Protein AF-A0A353XZX0-F1 (afdb_monomer_lite)

Sequence (110 aa):
MQSRLSLYSELIRLDRPIGILLLLWPGLWALWIAGEGEPPWWIVLVFIAGTTLMRSAGCAINDYADRDLDGHVQRTSQRPIASGRVSPREALMVAAGLALLAFMLVLLLN

Secondary structure (DSSP, 8-state):
---HHHHHHHHTTTT-THHHHHHHHHHHHHHHHHTTT---HHHHHHHHHHHHHHHHHHHHHHHHHTHHHHTTSTTTTTSTTTTTSS-HHHHHHHHHHHHHHHHHHHGGG-

Foldseek 3Di:
DDDPVRLLCLQLVVVPCVQLCVVLVVVVVVQCVVCVNDRDVLVNVLSSLLSSLQSSLVSLVVCLVCLVPLCVDPVRCPRCSNVVVDDSVNSNVSSVVSNVVSVVSVVVVD

pLDDT: mean 95.76, std 4.47, range [61.03, 98.62]

Structure (mmCIF, N/CA/C/O backbone):
data_AF-A0A353XZX0-F1
#
_entry.id   AF-A0A353XZX0-F1
#
loop_
_atom_site.group_PDB
_atom_site.id
_atom_site.type_symbol
_atom_site.label_atom_id
_atom_site.label_alt_id
_atom_site.label_comp_id
_atom_site.label_asym_id
_atom_site.label_entity_id
_atom_site.label_seq_id
_atom_site.pdbx_PDB_ins_code
_atom_site.Cartn_x
_atom_site.Cartn_y
_atom_site.Cartn_z
_atom_site.occupancy
_atom_site.B_iso_or_equiv
_atom_site.auth_seq_id
_atom_site.auth_comp_id
_atom_site.auth_asym_id
_atom_site.auth_atom_id
_atom_site.pdbx_PDB_model_num
ATOM 1 N N . MET A 1 1 ? -9.164 16.183 18.711 1.00 61.03 1 MET A N 1
ATOM 2 C CA . MET A 1 1 ? -9.880 15.111 17.985 1.00 61.03 1 MET A CA 1
ATOM 3 C C . MET A 1 1 ? -9.105 14.848 16.700 1.00 61.03 1 MET A C 1
ATOM 5 O O . MET A 1 1 ? -8.870 15.809 15.978 1.00 61.03 1 MET A O 1
ATOM 9 N N . GLN A 1 2 ? -8.599 13.634 16.460 1.00 78.31 2 GLN A N 1
ATOM 10 C CA . GLN A 1 2 ? -7.875 13.338 15.211 1.00 78.31 2 GLN A CA 1
ATOM 11 C C . GLN A 1 2 ? -8.836 13.406 14.015 1.00 78.31 2 GLN A C 1
ATOM 13 O O . GLN A 1 2 ? -10.002 13.028 14.135 1.00 78.31 2 GLN A O 1
ATOM 18 N N . SER A 1 3 ? -8.360 13.897 12.869 1.00 91.88 3 SER A N 1
ATOM 19 C CA . SER A 1 3 ? -9.149 13.898 11.634 1.00 91.88 3 SER A CA 1
ATOM 20 C C . SER A 1 3 ? -9.244 12.482 11.052 1.00 91.88 3 SER A C 1
ATOM 22 O O . SER A 1 3 ? -8.343 11.663 11.237 1.00 91.88 3 SER A O 1
ATOM 24 N N . ARG A 1 4 ? -10.311 12.190 10.293 1.00 92.31 4 ARG A N 1
ATOM 25 C CA . ARG A 1 4 ? -10.459 10.897 9.591 1.00 92.31 4 ARG A CA 1
ATOM 26 C C . ARG A 1 4 ? -9.285 10.610 8.651 1.00 92.31 4 ARG A C 1
ATOM 28 O O . ARG A 1 4 ? -8.813 9.483 8.601 1.00 92.31 4 ARG A O 1
ATOM 35 N N . LEU A 1 5 ? -8.765 11.639 7.982 1.00 92.12 5 LEU A N 1
ATOM 36 C CA . LEU A 1 5 ? -7.586 11.525 7.120 1.00 92.12 5 LEU A CA 1
ATOM 37 C C . LEU A 1 5 ? -6.338 11.083 7.895 1.00 92.12 5 LEU A C 1
ATOM 39 O O . LEU A 1 5 ? -5.618 10.210 7.423 1.00 92.12 5 LEU A O 1
ATOM 43 N N . SER A 1 6 ? -6.121 11.624 9.099 1.00 94.25 6 SER A N 1
ATOM 44 C CA . SER A 1 6 ? -5.003 11.220 9.961 1.00 94.25 6 SER A CA 1
ATOM 45 C C . SER A 1 6 ? -5.128 9.769 10.432 1.00 94.25 6 SER A C 1
ATOM 47 O O . SER A 1 6 ? -4.127 9.064 10.538 1.00 94.25 6 SER A O 1
ATOM 49 N N . LEU A 1 7 ? -6.350 9.310 10.712 1.00 95.62 7 LEU A N 1
ATOM 50 C CA . LEU A 1 7 ? -6.598 7.920 11.098 1.00 95.62 7 LEU A CA 1
ATOM 51 C C . LEU A 1 7 ? -6.366 6.962 9.932 1.00 95.62 7 LEU A C 1
ATOM 53 O O . LEU A 1 7 ? -5.805 5.885 10.117 1.00 95.62 7 LEU A O 1
ATOM 57 N N . TYR A 1 8 ? -6.765 7.358 8.724 1.00 96.06 8 TYR A N 1
ATOM 58 C CA . TYR A 1 8 ? -6.495 6.566 7.534 1.00 96.06 8 TYR A CA 1
ATOM 59 C C . TYR A 1 8 ? -5.006 6.530 7.213 1.00 96.06 8 TYR A C 1
ATOM 61 O O . TYR A 1 8 ? -4.508 5.444 6.950 1.00 96.06 8 TYR A O 1
ATOM 69 N N . SER A 1 9 ? -4.266 7.640 7.327 1.00 95.69 9 SER A N 1
ATOM 70 C CA . SER A 1 9 ? -2.812 7.619 7.117 1.00 95.69 9 SER A CA 1
ATOM 71 C C . SER A 1 9 ? -2.088 6.685 8.090 1.00 95.69 9 SER A C 1
ATOM 73 O O . SER A 1 9 ? -1.177 5.976 7.666 1.00 95.69 9 SER A O 1
ATOM 75 N N . GLU A 1 10 ? -2.521 6.641 9.357 1.00 96.25 10 GLU A N 1
ATOM 76 C CA . GLU A 1 10 ? -2.008 5.696 10.361 1.00 96.25 10 GLU A CA 1
ATOM 77 C C . GLU A 1 10 ? -2.375 4.247 9.991 1.00 96.25 10 GLU A C 1
ATOM 79 O O . GLU A 1 10 ? -1.513 3.367 9.966 1.00 96.25 10 GLU A O 1
ATOM 84 N N . LEU A 1 11 ? -3.638 3.999 9.615 1.00 96.81 11 LEU A N 1
ATOM 85 C CA . LEU A 1 11 ? -4.115 2.682 9.176 1.00 96.81 11 LEU A CA 1
ATOM 86 C C . LEU A 1 11 ? -3.272 2.139 8.017 1.00 96.81 11 LEU A C 1
ATOM 88 O O . LEU A 1 11 ? -2.919 0.962 8.004 1.00 96.81 11 LEU A O 1
ATOM 92 N N . ILE A 1 12 ? -2.911 2.983 7.054 1.00 97.31 12 ILE A N 1
ATOM 93 C CA . ILE A 1 12 ? -2.159 2.559 5.869 1.00 97.31 12 ILE A CA 1
ATOM 94 C C . ILE A 1 12 ? -0.637 2.723 6.010 1.00 97.31 12 ILE A C 1
ATOM 96 O O . ILE A 1 12 ? 0.092 2.471 5.048 1.00 97.31 12 ILE A O 1
ATOM 100 N N . ARG A 1 13 ? -0.165 3.075 7.218 1.00 96.88 13 ARG A N 1
ATOM 101 C CA . ARG A 1 13 ? 1.243 3.280 7.608 1.00 96.88 13 ARG A CA 1
ATOM 102 C C . ARG A 1 13 ? 1.999 4.269 6.715 1.00 96.88 13 ARG A C 1
ATOM 104 O O . ARG A 1 13 ? 3.189 4.088 6.455 1.00 96.88 13 ARG A O 1
ATOM 111 N N . LEU A 1 14 ? 1.339 5.334 6.260 1.00 94.94 14 LEU A N 1
ATOM 112 C CA . LEU A 1 14 ? 2.034 6.404 5.532 1.00 94.94 14 LEU A CA 1
ATOM 113 C C . LEU A 1 14 ? 3.001 7.188 6.429 1.00 94.94 14 LEU A C 1
ATOM 115 O O . LEU A 1 14 ? 3.971 7.751 5.933 1.00 94.94 14 LEU A O 1
ATOM 119 N N . ASP A 1 15 ? 2.782 7.180 7.744 1.00 93.25 15 ASP A N 1
ATOM 120 C CA . ASP A 1 15 ? 3.692 7.748 8.742 1.00 93.25 15 ASP A CA 1
ATOM 121 C C . ASP A 1 15 ? 4.981 6.919 8.922 1.00 93.25 15 ASP A C 1
ATOM 123 O O . ASP A 1 15 ? 5.990 7.443 9.394 1.00 93.25 15 ASP A O 1
ATOM 127 N N . ARG A 1 16 ? 4.980 5.633 8.529 1.00 92.94 16 ARG A N 1
ATOM 128 C CA . ARG A 1 16 ? 6.139 4.724 8.631 1.00 92.94 16 ARG A CA 1
ATOM 129 C C . ARG A 1 16 ? 6.430 4.023 7.299 1.00 92.94 16 ARG A C 1
ATOM 131 O O . ARG A 1 16 ? 6.225 2.810 7.176 1.00 92.94 16 ARG A O 1
ATOM 138 N N . PRO A 1 17 ? 7.005 4.740 6.317 1.00 94.00 17 PRO A N 1
ATOM 139 C CA . PRO A 1 17 ? 7.181 4.241 4.953 1.00 94.00 17 PRO A CA 1
ATOM 140 C C . PRO A 1 17 ? 8.264 3.162 4.809 1.00 94.00 17 PRO A C 1
ATOM 142 O O . PRO A 1 17 ? 8.461 2.649 3.712 1.00 94.00 17 PRO A O 1
ATOM 145 N N . ILE A 1 18 ? 8.947 2.765 5.890 1.00 96.94 18 ILE A N 1
ATOM 146 C CA . ILE A 1 18 ? 9.994 1.727 5.875 1.00 96.94 18 ILE A CA 1
ATOM 147 C C . ILE A 1 18 ? 9.496 0.454 5.180 1.00 96.94 18 ILE A C 1
ATOM 149 O O . ILE A 1 18 ? 10.205 -0.113 4.359 1.00 96.94 18 ILE A O 1
ATOM 153 N N . GLY A 1 19 ? 8.256 0.033 5.447 1.00 96.62 19 GLY A N 1
ATOM 154 C CA . GLY A 1 19 ? 7.678 -1.139 4.788 1.00 96.62 19 GLY A CA 1
ATOM 155 C C . GLY A 1 19 ? 7.530 -0.977 3.272 1.00 96.62 19 GLY A C 1
ATOM 156 O O . GLY A 1 19 ? 7.721 -1.942 2.548 1.00 96.62 19 GLY A O 1
ATOM 157 N N . ILE A 1 20 ? 7.213 0.226 2.790 1.00 97.62 20 ILE A N 1
ATOM 158 C CA . ILE A 1 20 ? 7.126 0.520 1.353 1.00 97.62 20 ILE A CA 1
ATOM 159 C C . ILE A 1 20 ? 8.526 0.457 0.739 1.00 97.62 20 ILE A C 1
ATOM 161 O O . ILE A 1 20 ? 8.721 -0.227 -0.258 1.00 97.62 20 ILE A O 1
ATOM 165 N N . LEU A 1 21 ? 9.513 1.098 1.371 1.00 97.19 21 LEU A N 1
ATOM 166 C CA . LEU A 1 21 ? 10.902 1.109 0.901 1.00 97.19 21 LEU A CA 1
ATOM 167 C C . LEU A 1 21 ? 11.511 -0.300 0.846 1.00 97.19 21 LEU A C 1
ATOM 169 O O . LEU A 1 21 ? 12.189 -0.629 -0.123 1.00 97.19 21 LEU A O 1
ATOM 173 N N . LEU A 1 22 ? 11.225 -1.143 1.845 1.00 97.44 22 LEU A N 1
ATOM 174 C CA . LEU A 1 22 ? 11.681 -2.537 1.884 1.00 97.44 22 LEU A CA 1
ATOM 175 C C . LEU A 1 22 ? 11.140 -3.372 0.717 1.00 97.44 22 LEU A C 1
ATOM 177 O O . LEU A 1 22 ? 11.847 -4.252 0.239 1.00 97.44 22 LEU A O 1
ATOM 181 N N . LEU A 1 23 ? 9.912 -3.107 0.258 1.00 97.19 23 LEU A N 1
ATOM 182 C CA . LEU A 1 23 ? 9.348 -3.776 -0.918 1.00 97.19 23 LEU A CA 1
ATOM 183 C C . LEU A 1 23 ? 9.850 -3.145 -2.224 1.00 97.19 23 LEU A C 1
ATOM 185 O O . LEU A 1 23 ? 10.135 -3.862 -3.180 1.00 97.19 23 LEU A O 1
ATOM 189 N N . LEU A 1 24 ? 9.980 -1.817 -2.263 1.00 97.44 24 LEU A N 1
ATOM 190 C CA . LEU A 1 24 ? 10.438 -1.095 -3.448 1.00 97.44 24 LEU A CA 1
ATOM 191 C C . LEU A 1 24 ? 11.870 -1.450 -3.818 1.00 97.44 24 LEU A C 1
ATOM 193 O O . LEU A 1 24 ? 12.150 -1.642 -4.993 1.00 97.44 24 LEU A O 1
ATOM 197 N N . TRP A 1 25 ? 12.771 -1.539 -2.841 1.00 97.62 25 TRP A N 1
ATOM 198 C CA . TRP A 1 25 ? 14.197 -1.713 -3.102 1.00 97.62 25 TRP A CA 1
ATOM 199 C C . TRP A 1 25 ? 14.523 -2.926 -3.993 1.00 97.62 25 TRP A C 1
ATOM 201 O O . TRP A 1 25 ? 15.097 -2.723 -5.064 1.00 97.62 25 TRP A O 1
ATOM 211 N N . PRO A 1 26 ? 14.131 -4.169 -3.642 1.00 97.62 26 PRO A N 1
ATOM 212 C CA . PRO A 1 26 ? 14.361 -5.316 -4.520 1.00 97.62 26 PRO A CA 1
ATOM 213 C C . PRO A 1 26 ? 13.592 -5.209 -5.846 1.00 97.62 26 PRO A C 1
ATOM 215 O O . PRO A 1 26 ? 14.103 -5.647 -6.873 1.00 97.62 26 PRO A O 1
ATOM 218 N N . GLY A 1 27 ? 12.401 -4.598 -5.855 1.00 97.06 27 GLY A N 1
ATOM 219 C CA . GLY A 1 2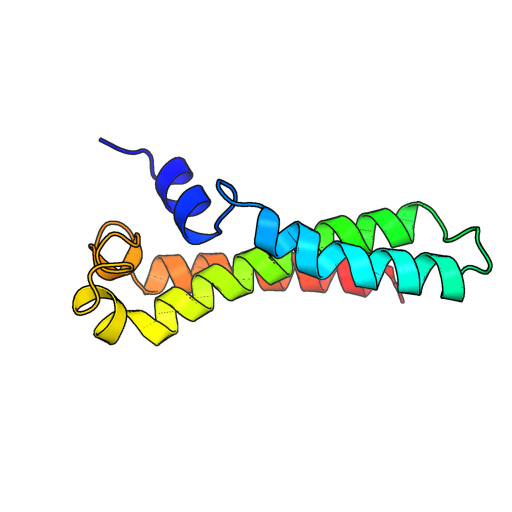7 ? 11.613 -4.402 -7.076 1.00 97.06 27 GLY A CA 1
ATOM 220 C C . GLY A 1 27 ? 12.279 -3.458 -8.082 1.00 97.06 27 GLY A C 1
ATOM 221 O O . GLY A 1 27 ? 12.313 -3.752 -9.273 1.00 97.06 27 GLY A O 1
ATOM 222 N N . LEU A 1 28 ? 12.867 -2.358 -7.611 1.00 97.69 28 LEU A N 1
ATOM 223 C CA . LEU A 1 28 ? 13.603 -1.411 -8.452 1.00 97.69 28 LEU A CA 1
ATOM 224 C C . LEU A 1 28 ? 14.882 -2.034 -9.020 1.00 97.69 28 LEU A C 1
ATOM 226 O O . LEU A 1 28 ? 15.188 -1.820 -10.190 1.00 97.69 28 LEU A O 1
ATOM 230 N N . TRP A 1 29 ? 15.590 -2.855 -8.237 1.00 98.12 29 TRP A N 1
ATOM 231 C CA . TRP A 1 29 ? 16.720 -3.638 -8.748 1.00 98.12 29 TRP A CA 1
ATOM 232 C C . TRP A 1 29 ? 16.292 -4.638 -9.821 1.00 98.12 29 TRP A C 1
ATOM 234 O O . TRP A 1 29 ? 16.959 -4.752 -10.848 1.00 98.12 29 TRP A O 1
ATOM 244 N N . ALA A 1 30 ? 15.168 -5.329 -9.619 1.00 97.69 30 ALA A N 1
ATOM 245 C CA . ALA A 1 30 ? 14.629 -6.245 -10.617 1.00 97.69 30 ALA A CA 1
ATOM 246 C C . ALA A 1 30 ? 14.278 -5.517 -11.925 1.00 97.69 30 ALA A C 1
ATOM 248 O O . ALA A 1 30 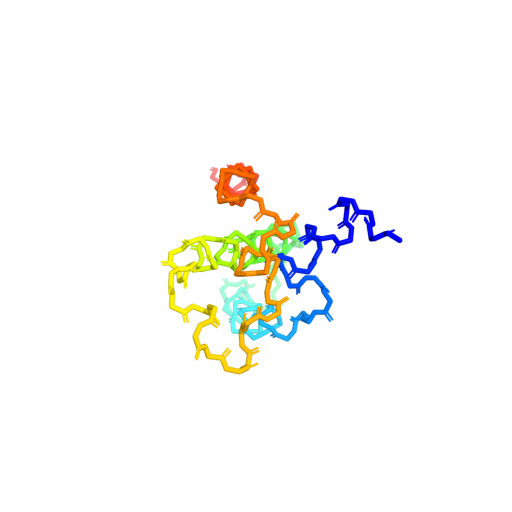? 14.641 -5.998 -12.995 1.00 97.69 30 ALA A O 1
ATOM 249 N N . LEU A 1 31 ? 13.649 -4.337 -11.845 1.00 97.50 31 LEU A N 1
ATOM 250 C CA . LEU A 1 31 ? 13.375 -3.501 -13.018 1.00 97.50 31 LEU A CA 1
ATOM 251 C C . LEU A 1 31 ? 14.650 -3.045 -13.723 1.00 97.50 31 LEU A C 1
ATOM 253 O O . LEU A 1 31 ? 14.717 -3.104 -14.945 1.00 97.50 31 LEU A O 1
ATOM 257 N N . TRP A 1 32 ? 15.654 -2.603 -12.966 1.00 98.19 32 TRP A N 1
ATOM 258 C CA . TRP A 1 32 ? 16.931 -2.171 -13.525 1.00 98.19 32 TRP A CA 1
ATOM 259 C C . TRP A 1 32 ? 17.607 -3.292 -14.316 1.00 98.19 32 TRP A C 1
ATOM 261 O O . TRP A 1 32 ? 18.018 -3.083 -15.452 1.00 98.19 32 TRP A O 1
ATOM 271 N N . ILE A 1 33 ? 17.677 -4.494 -13.737 1.00 98.25 33 ILE A N 1
ATOM 272 C CA . ILE A 1 33 ? 18.269 -5.668 -14.389 1.00 98.25 33 ILE A CA 1
ATOM 273 C C . ILE A 1 33 ? 17.452 -6.072 -15.623 1.00 98.25 33 ILE A C 1
ATOM 275 O O . ILE A 1 33 ? 18.030 -6.317 -16.677 1.00 98.25 33 ILE A O 1
ATOM 279 N N . ALA A 1 34 ? 16.121 -6.115 -15.512 1.00 97.38 34 ALA A N 1
ATOM 280 C CA . ALA A 1 34 ? 15.237 -6.492 -16.616 1.00 97.38 34 ALA A CA 1
ATOM 281 C C . ALA A 1 34 ? 15.239 -5.475 -17.770 1.00 97.38 34 ALA A C 1
ATOM 283 O O . ALA A 1 34 ? 15.020 -5.856 -18.914 1.00 97.38 34 ALA A O 1
ATOM 284 N N . GLY A 1 35 ? 15.481 -4.197 -17.473 1.00 97.12 35 GLY A N 1
ATOM 285 C CA . GLY A 1 35 ? 15.623 -3.124 -18.456 1.00 97.12 35 GLY A CA 1
ATOM 286 C C . GLY A 1 35 ? 17.049 -2.930 -18.971 1.00 97.12 35 GLY A C 1
ATOM 287 O O . GLY A 1 35 ? 17.318 -1.880 -19.539 1.00 97.12 35 GLY A O 1
ATOM 288 N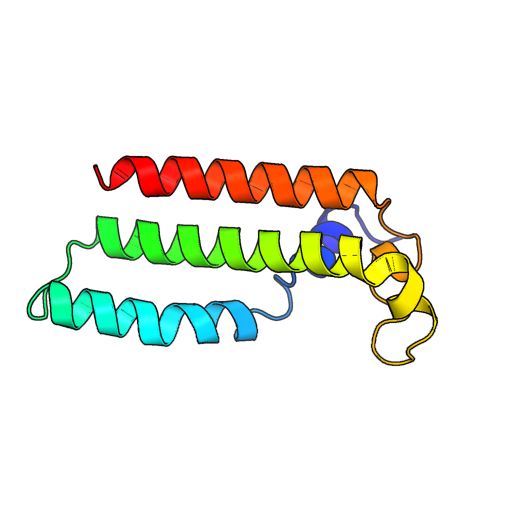 N . GLU A 1 36 ? 17.970 -3.867 -18.715 1.00 97.44 36 GLU A N 1
ATOM 289 C CA . GLU A 1 36 ? 19.387 -3.775 -19.117 1.00 97.44 36 GLU A CA 1
ATOM 290 C C . GLU A 1 36 ? 20.079 -2.472 -18.662 1.00 97.44 36 GLU A C 1
ATOM 292 O O . GLU A 1 36 ? 20.988 -1.956 -19.304 1.00 97.44 36 GLU A O 1
ATOM 297 N N . GLY A 1 37 ? 19.656 -1.940 -17.514 1.00 97.31 37 GLY A N 1
ATOM 298 C CA . GLY A 1 37 ? 20.137 -0.678 -16.955 1.00 97.31 37 GLY A CA 1
ATOM 299 C C . GLY A 1 37 ? 19.342 0.563 -17.366 1.00 97.31 37 GLY A C 1
ATOM 300 O O . GLY A 1 37 ? 19.558 1.625 -16.794 1.00 97.31 37 GLY A O 1
ATOM 301 N N . GLU A 1 38 ? 18.381 0.450 -18.281 1.00 97.31 38 GLU A N 1
ATOM 302 C CA . GLU A 1 38 ? 17.544 1.567 -18.736 1.00 97.31 38 GLU A CA 1
ATOM 303 C C . GLU A 1 38 ? 16.046 1.204 -18.724 1.00 97.31 38 GLU A C 1
ATOM 305 O O . GLU A 1 38 ? 15.380 1.195 -19.763 1.00 97.31 38 GLU A O 1
ATOM 310 N N . PRO A 1 39 ? 15.456 0.904 -17.547 1.00 97.38 39 PRO A N 1
ATOM 311 C CA . PRO A 1 39 ? 14.029 0.623 -17.471 1.00 97.38 39 PRO A CA 1
ATOM 312 C C . PRO A 1 39 ? 13.212 1.853 -17.907 1.00 97.38 39 PRO A C 1
ATOM 314 O O . PRO A 1 39 ? 13.503 2.972 -17.467 1.00 97.38 39 PRO A O 1
ATOM 317 N N . PRO A 1 40 ? 12.140 1.680 -18.704 1.00 97.06 40 PRO A N 1
ATOM 318 C CA . PRO A 1 40 ? 11.267 2.786 -19.075 1.00 97.06 40 PRO A CA 1
ATOM 319 C C . PRO A 1 40 ? 10.738 3.515 -17.835 1.00 97.06 40 PRO A C 1
ATOM 321 O O . PRO A 1 40 ? 10.143 2.904 -16.943 1.00 97.06 40 PRO A O 1
ATOM 324 N N . TRP A 1 41 ? 10.923 4.837 -17.781 1.00 96.69 41 TRP A N 1
ATOM 325 C CA . TRP A 1 41 ? 10.607 5.647 -16.595 1.00 96.69 41 TRP A CA 1
ATOM 326 C C . TRP A 1 41 ? 9.151 5.492 -16.128 1.00 96.69 41 TRP A C 1
ATOM 328 O O . TRP A 1 41 ? 8.871 5.509 -14.930 1.00 96.69 41 TRP A O 1
ATOM 338 N N . TRP A 1 42 ? 8.217 5.301 -17.062 1.00 97.19 42 TRP A N 1
ATOM 339 C CA . TRP A 1 42 ? 6.801 5.138 -16.751 1.00 97.19 42 TRP A CA 1
ATOM 340 C C . TRP A 1 42 ? 6.513 3.794 -16.058 1.00 97.19 42 TRP A C 1
ATOM 342 O O . TRP A 1 42 ? 5.680 3.754 -15.156 1.00 97.19 42 TRP A O 1
ATOM 352 N N . ILE A 1 43 ? 7.253 2.724 -16.384 1.00 97.12 43 ILE A N 1
ATOM 353 C CA . ILE A 1 43 ? 7.166 1.427 -15.687 1.00 97.12 43 ILE A CA 1
ATOM 354 C C . ILE A 1 43 ? 7.683 1.577 -14.255 1.00 97.12 43 ILE A C 1
ATOM 356 O O . ILE A 1 43 ? 7.053 1.092 -13.315 1.00 97.12 43 ILE A O 1
ATOM 360 N N . VAL A 1 44 ? 8.788 2.305 -14.067 1.00 97.81 44 VAL A N 1
ATOM 361 C CA . VAL A 1 44 ? 9.329 2.602 -12.731 1.00 97.81 44 VAL A CA 1
ATOM 362 C C . VAL A 1 44 ? 8.292 3.342 -11.881 1.00 97.81 44 VAL A C 1
ATOM 364 O O . VAL A 1 44 ? 8.061 2.966 -10.731 1.00 97.81 44 VAL A O 1
ATOM 367 N N . LEU A 1 45 ? 7.605 4.342 -12.443 1.00 97.88 45 LEU A N 1
ATOM 368 C CA . LEU A 1 45 ? 6.524 5.045 -11.745 1.00 97.88 45 LEU A CA 1
ATOM 369 C C . LEU A 1 45 ? 5.347 4.127 -11.396 1.00 97.88 45 LEU A C 1
ATOM 371 O O . LEU A 1 45 ? 4.848 4.195 -10.271 1.00 97.88 45 LEU A O 1
ATOM 375 N N . VAL A 1 46 ? 4.928 3.255 -12.320 1.00 97.69 46 VAL A N 1
ATOM 376 C CA . VAL A 1 46 ? 3.869 2.265 -12.068 1.00 97.69 46 VAL A CA 1
ATOM 377 C C . VAL A 1 46 ? 4.253 1.345 -10.908 1.00 97.69 46 VAL A C 1
ATOM 379 O O . VAL A 1 46 ? 3.432 1.120 -10.020 1.00 97.69 46 VAL A O 1
ATOM 382 N N . PHE A 1 47 ? 5.501 0.875 -10.840 1.00 97.25 47 PHE A N 1
ATOM 383 C CA . PHE A 1 47 ? 5.977 0.047 -9.728 1.00 97.25 47 PHE A CA 1
ATOM 384 C C . PHE A 1 47 ? 6.054 0.814 -8.407 1.00 97.25 47 PHE A C 1
ATOM 386 O O . PHE A 1 47 ? 5.669 0.269 -7.369 1.00 97.25 47 PHE A O 1
ATOM 393 N N . ILE A 1 48 ? 6.505 2.072 -8.424 1.00 98.06 48 ILE A N 1
ATOM 394 C CA . ILE A 1 48 ? 6.554 2.914 -7.222 1.00 98.06 48 ILE A CA 1
ATOM 395 C C . ILE A 1 48 ? 5.148 3.114 -6.648 1.00 98.06 48 ILE A C 1
ATOM 397 O O . ILE A 1 48 ? 4.904 2.847 -5.465 1.00 98.06 48 ILE A O 1
ATOM 401 N N . ALA A 1 49 ? 4.212 3.546 -7.492 1.00 98.25 49 ALA A N 1
ATOM 402 C CA . ALA A 1 49 ? 2.832 3.786 -7.099 1.00 98.25 49 ALA A CA 1
ATOM 403 C C . ALA A 1 49 ? 2.122 2.479 -6.708 1.00 98.25 49 ALA A C 1
ATOM 405 O O . ALA A 1 49 ? 1.528 2.402 -5.633 1.00 98.25 49 ALA A O 1
ATOM 406 N N . GLY A 1 50 ? 2.252 1.425 -7.517 1.00 98.00 50 GLY A N 1
ATOM 407 C CA . GLY A 1 50 ? 1.648 0.117 -7.269 1.00 98.00 50 GLY A CA 1
ATOM 408 C C . GLY A 1 50 ? 2.119 -0.513 -5.959 1.00 98.00 50 GLY A C 1
ATOM 409 O O . GLY A 1 50 ? 1.294 -0.939 -5.152 1.00 98.00 50 GLY A O 1
ATOM 410 N N . THR A 1 51 ? 3.427 -0.501 -5.686 1.00 98.06 51 THR A N 1
ATOM 411 C CA . THR A 1 51 ? 3.990 -1.036 -4.434 1.00 98.06 51 THR A CA 1
ATOM 412 C C . THR A 1 51 ? 3.520 -0.239 -3.224 1.00 98.06 51 THR A C 1
ATOM 414 O O . THR A 1 51 ? 3.160 -0.825 -2.203 1.00 98.06 51 THR A O 1
ATOM 417 N N . THR A 1 52 ? 3.482 1.091 -3.336 1.00 98.25 52 THR A N 1
ATOM 418 C CA . THR A 1 52 ? 2.987 1.971 -2.270 1.00 98.25 52 THR A CA 1
ATOM 419 C C . THR A 1 52 ? 1.531 1.644 -1.939 1.00 98.25 52 THR A C 1
ATOM 421 O O . THR A 1 52 ? 1.213 1.340 -0.789 1.00 98.25 52 THR A O 1
ATOM 424 N N . LEU A 1 53 ? 0.662 1.616 -2.955 1.00 98.38 53 LEU A N 1
ATOM 425 C CA . LEU A 1 53 ? -0.759 1.304 -2.801 1.00 98.38 53 LEU A CA 1
ATOM 426 C C . LEU A 1 53 ? -0.976 -0.102 -2.235 1.00 98.38 53 LEU A C 1
ATOM 428 O O . LEU A 1 53 ? -1.734 -0.262 -1.279 1.00 98.38 53 LEU A O 1
ATOM 432 N N . MET A 1 54 ? -0.288 -1.113 -2.771 1.00 98.25 54 MET A N 1
ATOM 433 C CA . MET A 1 54 ? -0.476 -2.503 -2.355 1.00 98.25 54 MET A CA 1
ATOM 434 C C . MET A 1 54 ? 0.063 -2.762 -0.946 1.00 98.25 54 MET A C 1
ATOM 436 O O . MET A 1 54 ? -0.559 -3.484 -0.166 1.00 98.25 54 MET A O 1
ATOM 440 N N . ARG A 1 55 ? 1.176 -2.123 -0.558 1.00 98.25 55 ARG A N 1
ATOM 441 C CA . ARG A 1 55 ? 1.679 -2.201 0.818 1.00 98.25 55 ARG A CA 1
ATOM 442 C C . ARG A 1 55 ? 0.696 -1.569 1.799 1.00 98.25 55 ARG A C 1
ATOM 444 O O . ARG A 1 55 ? 0.436 -2.157 2.850 1.00 98.25 55 ARG A O 1
ATOM 451 N N . SER A 1 56 ? 0.149 -0.408 1.449 1.00 98.19 56 SER A N 1
ATOM 452 C CA . SER A 1 56 ? -0.870 0.306 2.219 1.00 98.19 56 SER A CA 1
ATOM 453 C C . SER A 1 56 ? -2.191 -0.471 2.321 1.00 98.19 56 SER A C 1
ATOM 455 O O . SER A 1 56 ? -2.774 -0.536 3.403 1.00 98.19 56 SER A O 1
ATOM 457 N N . ALA A 1 57 ? -2.626 -1.137 1.248 1.00 98.31 57 ALA A N 1
ATOM 458 C CA . ALA A 1 57 ? -3.777 -2.041 1.266 1.00 98.31 57 ALA A CA 1
ATOM 459 C C . ALA A 1 57 ? -3.525 -3.244 2.190 1.00 98.31 57 ALA A C 1
ATOM 461 O O . ALA A 1 57 ? -4.348 -3.546 3.054 1.00 98.31 57 ALA A O 1
ATOM 462 N N . GLY A 1 58 ? -2.347 -3.867 2.066 1.00 98.06 58 GLY A N 1
ATOM 463 C CA . GLY A 1 58 ? -1.884 -4.966 2.917 1.00 98.06 58 GLY A CA 1
ATOM 464 C C . GLY A 1 58 ? -1.870 -4.600 4.405 1.00 98.06 58 GLY A C 1
ATOM 465 O O . GLY A 1 58 ? -2.265 -5.379 5.262 1.00 98.06 58 GLY A O 1
ATOM 466 N N . CYS A 1 59 ? -1.465 -3.376 4.731 1.00 97.38 59 CYS A N 1
ATOM 467 C CA . CYS A 1 59 ? -1.554 -2.839 6.084 1.00 97.38 59 CYS A CA 1
ATOM 468 C C . CYS A 1 59 ? -2.999 -2.825 6.616 1.00 97.38 59 CYS A C 1
ATOM 470 O O . CYS A 1 59 ? -3.255 -3.371 7.691 1.00 97.38 59 CYS A O 1
ATOM 472 N N . ALA A 1 60 ? -3.928 -2.231 5.862 1.00 97.94 60 ALA A N 1
ATOM 473 C CA . ALA A 1 60 ? -5.324 -2.103 6.270 1.00 97.94 60 ALA A CA 1
ATOM 474 C C . ALA A 1 60 ? -6.024 -3.465 6.414 1.00 97.94 60 ALA A C 1
ATOM 476 O O . ALA A 1 60 ? -6.749 -3.675 7.387 1.00 97.94 60 ALA A O 1
ATOM 477 N N . ILE A 1 61 ? -5.779 -4.405 5.492 1.00 98.00 61 ILE A N 1
ATOM 478 C CA . ILE A 1 61 ? -6.362 -5.751 5.574 1.00 98.00 61 ILE A CA 1
ATOM 479 C C . ILE A 1 61 ? -5.758 -6.576 6.716 1.00 98.00 61 ILE A C 1
ATOM 481 O O . ILE A 1 61 ? -6.491 -7.319 7.362 1.00 98.00 61 ILE A O 1
ATOM 485 N N . ASN A 1 62 ? -4.467 -6.404 7.026 1.00 96.94 62 ASN A N 1
ATOM 486 C CA . ASN A 1 62 ? -3.843 -7.079 8.165 1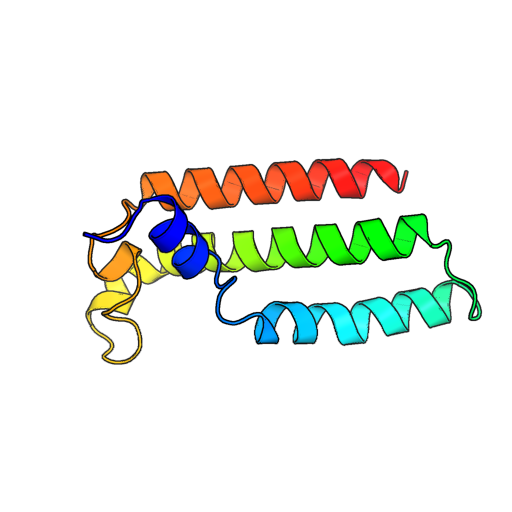.00 96.94 62 ASN A CA 1
ATOM 487 C C . ASN A 1 62 ? -4.450 -6.605 9.486 1.00 96.94 62 ASN A C 1
ATOM 489 O O . ASN A 1 62 ? -4.844 -7.433 10.293 1.00 96.94 62 ASN A O 1
ATOM 493 N N . ASP A 1 63 ? -4.617 -5.293 9.686 1.00 96.19 63 ASP A N 1
ATOM 494 C CA . ASP A 1 63 ? -5.283 -4.798 10.902 1.00 96.19 63 ASP A CA 1
ATOM 495 C C . ASP A 1 63 ? -6.744 -5.246 10.968 1.00 96.19 63 ASP A C 1
ATOM 497 O O . ASP A 1 63 ? -7.279 -5.467 12.052 1.00 96.19 63 ASP A O 1
ATOM 501 N N . TYR A 1 64 ? -7.415 -5.367 9.816 1.00 97.25 64 TYR A N 1
ATOM 502 C CA . TYR A 1 64 ? -8.761 -5.923 9.776 1.00 97.25 64 TYR A CA 1
ATOM 503 C C . TYR A 1 64 ? -8.759 -7.382 10.238 1.00 97.25 64 TYR A C 1
ATOM 505 O O . TYR A 1 64 ? -9.612 -7.745 11.044 1.00 97.25 64 TYR A O 1
ATOM 513 N N . ALA A 1 65 ? -7.834 -8.207 9.745 1.00 97.06 65 ALA A N 1
ATOM 514 C CA . ALA A 1 65 ? -7.721 -9.614 10.115 1.00 97.06 65 ALA A CA 1
ATOM 515 C C . ALA A 1 65 ? -7.334 -9.797 11.594 1.00 97.06 65 ALA A C 1
ATOM 517 O O . ALA A 1 65 ? -7.923 -10.630 12.277 1.00 97.06 65 ALA A O 1
ATOM 518 N N . ASP A 1 66 ? -6.427 -8.961 12.097 1.00 95.88 66 ASP A N 1
ATOM 519 C CA . ASP A 1 66 ? -5.872 -9.046 13.451 1.00 95.88 66 ASP A CA 1
ATOM 520 C C . ASP A 1 66 ? -6.710 -8.296 14.505 1.00 95.88 66 ASP A C 1
ATOM 522 O O . ASP A 1 66 ? -6.335 -8.256 15.676 1.00 95.88 66 ASP A O 1
ATOM 526 N N . ARG A 1 67 ? -7.859 -7.713 14.131 1.00 94.81 67 ARG A N 1
ATOM 527 C CA . ARG A 1 67 ? -8.664 -6.803 14.974 1.00 94.81 67 ARG A CA 1
ATOM 528 C C . ARG A 1 67 ? -9.018 -7.342 16.363 1.00 94.81 67 ARG A C 1
ATOM 530 O O . ARG A 1 67 ? -9.069 -6.565 17.312 1.00 94.81 67 ARG A O 1
ATOM 537 N N . ASP A 1 68 ? -9.249 -8.649 16.474 1.00 93.38 68 ASP A N 1
ATOM 538 C CA . ASP A 1 68 ? -9.658 -9.298 17.724 1.00 93.38 68 ASP A CA 1
ATOM 539 C C . ASP A 1 68 ? -8.443 -9.644 18.606 1.00 93.38 68 ASP A C 1
ATOM 541 O O . ASP A 1 68 ? -8.583 -9.827 19.809 1.00 93.38 68 ASP A O 1
ATOM 545 N N . LEU A 1 69 ? -7.235 -9.695 18.030 1.00 92.75 69 LEU A N 1
ATOM 546 C CA . LEU A 1 69 ? -5.985 -10.022 18.726 1.00 92.75 69 LEU A CA 1
ATOM 547 C C . LEU A 1 69 ? -5.181 -8.769 19.083 1.00 92.75 69 LEU A C 1
ATOM 549 O O . LEU A 1 69 ? -4.595 -8.686 20.164 1.00 92.75 69 LEU A O 1
ATOM 553 N N . ASP A 1 70 ? -5.170 -7.776 18.192 1.00 92.56 70 ASP A N 1
ATOM 554 C CA . ASP A 1 70 ? -4.351 -6.572 18.315 1.00 92.56 70 ASP A CA 1
ATOM 555 C C . ASP A 1 70 ? -4.663 -5.789 19.600 1.00 92.56 70 ASP A C 1
ATOM 557 O O . ASP A 1 70 ? -3.749 -5.199 20.178 1.00 92.56 70 ASP A O 1
ATOM 561 N N . GLY A 1 71 ? -5.916 -5.820 20.075 1.00 91.12 71 GLY A N 1
ATOM 562 C CA . GLY A 1 71 ? -6.348 -5.179 21.323 1.00 91.12 71 GLY A CA 1
ATOM 563 C C . GLY A 1 71 ? -5.726 -5.782 22.587 1.00 91.12 71 GLY A C 1
ATOM 564 O O . GLY A 1 71 ? -5.548 -5.081 23.582 1.00 91.12 71 GLY A O 1
ATOM 565 N N . HIS A 1 72 ? -5.328 -7.054 22.540 1.00 93.31 72 HIS A N 1
ATOM 566 C CA . HIS A 1 72 ? -4.726 -7.771 23.667 1.00 93.31 72 HIS A CA 1
ATOM 567 C C . HIS A 1 72 ? -3.197 -7.647 23.722 1.00 93.31 72 HIS A C 1
ATOM 569 O O . HIS A 1 72 ? -2.573 -8.077 24.692 1.00 93.31 72 HIS A O 1
ATOM 575 N N . VAL A 1 73 ? -2.574 -7.043 22.706 1.00 94.62 73 VAL A N 1
ATOM 576 C CA . VAL A 1 73 ? -1.117 -6.921 22.591 1.00 94.62 73 VAL A CA 1
ATOM 577 C C . VAL A 1 73 ? -0.700 -5.463 22.776 1.00 94.62 73 VAL A C 1
ATOM 579 O O . VAL A 1 73 ? -1.084 -4.583 22.011 1.00 94.62 73 VAL A O 1
ATOM 582 N N . GLN A 1 74 ? 0.160 -5.192 23.764 1.00 92.50 74 GLN A N 1
ATOM 583 C CA . GLN A 1 74 ? 0.559 -3.826 24.145 1.00 92.50 74 GLN A CA 1
ATOM 584 C C . GLN A 1 74 ? 1.102 -2.990 22.972 1.00 92.50 74 GLN A C 1
ATOM 586 O O . GLN A 1 74 ? 0.851 -1.792 22.892 1.00 92.50 74 GLN A O 1
ATOM 591 N N . ARG A 1 75 ? 1.824 -3.625 22.041 1.00 92.38 75 ARG A N 1
ATOM 592 C CA . ARG A 1 75 ? 2.398 -2.967 20.857 1.00 92.38 75 ARG A CA 1
ATOM 593 C C . ARG A 1 75 ? 1.339 -2.500 19.849 1.00 92.38 75 ARG A C 1
ATOM 595 O O . ARG A 1 75 ? 1.587 -1.555 19.106 1.00 92.38 75 ARG A O 1
ATOM 602 N N . THR A 1 76 ? 0.204 -3.185 19.763 1.00 92.25 76 THR A N 1
ATOM 603 C CA . THR A 1 76 ? -0.791 -3.033 18.685 1.00 92.25 76 THR A CA 1
ATOM 604 C C . THR A 1 76 ? -2.153 -2.569 19.185 1.00 92.25 76 THR A C 1
ATOM 606 O O . THR A 1 76 ? -2.991 -2.187 18.375 1.00 92.25 76 THR A O 1
ATOM 609 N N . SER A 1 77 ? -2.343 -2.495 20.502 1.00 92.75 77 SER A N 1
ATOM 610 C CA . SER A 1 77 ? -3.586 -2.054 21.142 1.00 92.75 77 SER A CA 1
ATOM 611 C C . SER A 1 77 ? -4.010 -0.638 20.747 1.00 92.75 77 SER A C 1
ATOM 613 O O . SER A 1 77 ? -5.188 -0.299 20.804 1.00 92.75 77 SER A O 1
ATOM 615 N N . GLN A 1 78 ? -3.058 0.191 20.307 1.00 92.94 78 GLN A N 1
ATOM 616 C CA . GLN A 1 78 ? -3.300 1.565 19.860 1.00 92.94 78 GLN A CA 1
ATOM 617 C C . GLN A 1 78 ? -3.578 1.703 18.361 1.00 92.94 78 GLN A C 1
ATOM 619 O O . GLN A 1 78 ? -3.805 2.824 17.901 1.00 92.94 78 GLN A O 1
ATOM 624 N N . ARG A 1 79 ? -3.570 0.603 17.592 1.00 93.56 79 ARG A N 1
ATOM 625 C CA . ARG A 1 79 ? -3.898 0.647 16.161 1.00 93.56 79 ARG A CA 1
ATOM 626 C C . ARG A 1 79 ? -5.314 1.197 15.950 1.00 93.56 79 ARG A C 1
ATOM 628 O O . ARG A 1 79 ? -6.183 0.971 16.799 1.00 93.56 79 ARG A O 1
ATOM 635 N N . PRO A 1 80 ? -5.595 1.878 14.824 1.00 94.69 80 PRO A N 1
ATOM 636 C CA . PRO A 1 80 ? -6.885 2.534 14.608 1.00 94.69 80 PRO A CA 1
ATOM 637 C C . PRO A 1 80 ? -8.100 1.605 14.729 1.00 94.69 80 PRO A C 1
ATOM 639 O O . PRO A 1 80 ? -9.118 2.025 15.273 1.00 94.69 80 PRO A O 1
ATOM 642 N N . ILE A 1 81 ? -7.993 0.352 14.268 1.00 96.12 81 ILE A N 1
ATOM 643 C CA . ILE A 1 81 ? -9.084 -0.633 14.366 1.00 96.12 81 ILE A CA 1
ATOM 644 C C . ILE A 1 81 ? -9.196 -1.195 15.786 1.00 96.12 81 ILE A C 1
ATOM 646 O O . ILE A 1 81 ? -10.277 -1.163 16.365 1.00 96.12 81 ILE A O 1
ATOM 650 N N . ALA A 1 82 ? -8.082 -1.650 16.370 1.00 93.50 82 ALA A N 1
ATOM 651 C CA . ALA A 1 82 ? -8.054 -2.243 17.711 1.00 93.50 82 ALA A CA 1
ATOM 652 C C . ALA A 1 82 ? -8.528 -1.273 18.809 1.00 93.50 82 ALA A C 1
ATOM 654 O O . ALA A 1 82 ? -9.173 -1.678 19.770 1.00 93.50 82 ALA A O 1
ATOM 655 N N . SER A 1 83 ? -8.255 0.024 18.640 1.00 93.38 83 SER A N 1
ATOM 656 C CA . SER A 1 83 ? -8.706 1.094 19.543 1.00 93.38 83 SER A CA 1
ATOM 657 C C . SER A 1 83 ? -10.111 1.631 19.229 1.00 93.38 83 SER A C 1
ATOM 659 O O . SER A 1 83 ? -10.568 2.571 19.878 1.00 93.38 83 SER A O 1
ATOM 661 N N . GLY A 1 84 ? -10.794 1.087 18.215 1.00 93.75 84 GLY A N 1
ATOM 662 C CA . GLY A 1 84 ? -12.140 1.499 17.809 1.00 93.75 84 GLY A CA 1
ATOM 663 C C . GLY A 1 84 ? -12.233 2.870 17.125 1.00 93.75 84 GLY A C 1
ATOM 664 O O . GLY A 1 84 ? -13.338 3.337 16.849 1.00 93.75 84 GLY A O 1
ATOM 665 N N . ARG A 1 85 ? -11.105 3.533 16.821 1.00 95.31 85 ARG A N 1
ATOM 666 C CA . ARG A 1 85 ? -11.084 4.831 16.114 1.00 95.31 85 ARG A CA 1
ATOM 667 C C . ARG A 1 85 ? -11.524 4.702 14.650 1.00 95.31 85 ARG A C 1
ATOM 669 O O . ARG A 1 85 ? -12.096 5.639 14.092 1.00 95.31 85 ARG A O 1
ATOM 676 N N . VAL A 1 86 ? -11.273 3.546 14.038 1.00 96.81 86 VAL A N 1
ATOM 677 C CA . VAL A 1 86 ? -11.686 3.183 12.676 1.00 96.81 86 VAL A CA 1
ATOM 678 C C . VAL A 1 86 ? -12.470 1.879 12.729 1.00 96.81 86 VAL A C 1
ATOM 680 O O . VAL A 1 86 ? -12.034 0.907 13.339 1.00 96.81 86 VAL A O 1
ATOM 683 N N . SER A 1 87 ? -13.631 1.840 12.082 1.00 96.94 87 SER A N 1
ATOM 684 C CA . SER A 1 87 ? -14.438 0.625 12.023 1.00 96.94 87 SER A CA 1
ATOM 685 C C . SER A 1 87 ? -13.800 -0.427 11.099 1.00 96.94 87 SER A C 1
ATOM 687 O O . SER A 1 87 ? -13.188 -0.078 10.084 1.00 96.94 87 SER A O 1
ATOM 689 N N . PRO A 1 88 ? -14.001 -1.732 11.362 1.00 96.81 88 PRO A N 1
ATOM 690 C CA . PRO A 1 88 ? -13.513 -2.789 10.473 1.00 96.81 88 PRO A CA 1
ATOM 691 C C . PRO A 1 88 ? -14.019 -2.646 9.026 1.00 96.81 88 PRO A C 1
ATOM 693 O O . PRO A 1 88 ? -13.301 -2.949 8.074 1.00 96.81 88 PRO A O 1
ATOM 696 N N . ARG A 1 89 ? -15.245 -2.136 8.839 1.00 97.44 89 ARG A N 1
ATOM 697 C CA . ARG A 1 89 ? -15.820 -1.889 7.510 1.00 97.44 89 ARG A CA 1
ATOM 698 C C . ARG A 1 89 ? -15.091 -0.772 6.761 1.00 97.44 89 ARG A C 1
ATOM 700 O O . ARG A 1 89 ? -14.839 -0.927 5.570 1.00 97.44 89 ARG A O 1
ATOM 707 N N . GLU A 1 90 ? -14.738 0.326 7.433 1.00 97.12 90 GLU A N 1
ATOM 708 C CA . GLU A 1 90 ? -13.914 1.392 6.839 1.00 97.12 90 GLU A CA 1
ATOM 709 C C . GLU A 1 90 ? -12.563 0.844 6.378 1.00 97.12 90 GLU A C 1
ATOM 711 O O . GLU A 1 90 ? -12.155 1.109 5.250 1.00 97.12 90 GLU A O 1
ATOM 716 N N . ALA A 1 91 ? -11.907 0.023 7.202 1.00 97.50 91 ALA A N 1
ATOM 717 C CA . ALA A 1 91 ? -10.621 -0.563 6.844 1.00 97.50 91 ALA A CA 1
ATOM 718 C C . ALA A 1 91 ? -10.694 -1.467 5.605 1.00 97.50 91 ALA A C 1
ATOM 720 O O . ALA A 1 91 ? -9.835 -1.364 4.730 1.00 97.50 91 ALA A O 1
ATOM 721 N N . LEU A 1 92 ? -11.742 -2.291 5.483 1.00 98.06 92 LEU A N 1
ATOM 722 C CA . LEU A 1 92 ? -11.984 -3.081 4.273 1.00 98.06 92 LEU A CA 1
ATOM 723 C C . LEU A 1 92 ? -12.201 -2.209 3.036 1.00 98.06 92 LEU A C 1
ATOM 725 O O . LEU A 1 92 ? -11.644 -2.506 1.984 1.00 98.06 92 LEU A O 1
ATOM 729 N N . MET A 1 93 ? -12.994 -1.138 3.143 1.00 98.25 93 MET A N 1
ATOM 730 C CA . MET A 1 93 ? -13.231 -0.228 2.016 1.00 98.25 93 MET A CA 1
ATOM 731 C C . MET A 1 93 ? -11.941 0.477 1.584 1.00 98.25 93 MET A C 1
ATOM 733 O O . MET A 1 93 ? -11.686 0.593 0.388 1.00 98.25 93 MET A O 1
ATOM 737 N N . VAL A 1 94 ? -11.105 0.897 2.540 1.00 98.06 94 VAL A N 1
ATOM 738 C CA . VAL A 1 94 ? -9.782 1.475 2.258 1.00 98.06 94 VAL A CA 1
ATOM 739 C C . VAL A 1 94 ? -8.882 0.449 1.568 1.00 98.06 94 VAL A C 1
ATOM 741 O O . VAL A 1 94 ? -8.305 0.757 0.528 1.00 98.06 94 VAL A O 1
ATOM 744 N N . ALA A 1 95 ? -8.797 -0.777 2.094 1.00 98.44 95 ALA A N 1
ATOM 745 C CA . ALA A 1 95 ? -8.000 -1.844 1.492 1.00 98.44 95 ALA A CA 1
ATOM 746 C C . ALA A 1 95 ? -8.458 -2.158 0.058 1.00 98.44 95 ALA A C 1
ATOM 748 O O . ALA A 1 95 ? -7.632 -2.206 -0.852 1.00 98.44 95 ALA A O 1
ATOM 749 N N . ALA A 1 96 ? -9.768 -2.305 -0.159 1.00 98.56 96 ALA A N 1
ATOM 750 C CA . ALA A 1 96 ? -10.348 -2.569 -1.472 1.00 98.56 96 ALA A CA 1
ATOM 751 C C . ALA A 1 96 ? -10.105 -1.413 -2.453 1.00 98.56 96 ALA A C 1
ATOM 753 O O . ALA A 1 96 ? -9.696 -1.653 -3.584 1.00 98.56 96 ALA A O 1
ATOM 754 N N . GLY A 1 97 ? -10.297 -0.162 -2.025 1.00 98.56 97 GLY A N 1
ATOM 755 C CA . GLY A 1 97 ? -10.043 1.012 -2.862 1.00 98.56 97 GLY A CA 1
ATOM 756 C C . GLY A 1 97 ? -8.581 1.110 -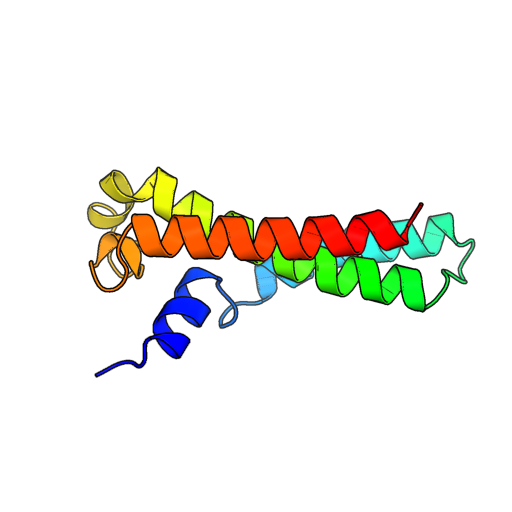3.300 1.00 98.56 97 GLY A C 1
ATOM 757 O O . GLY A 1 97 ? -8.302 1.291 -4.482 1.00 98.56 97 GLY A O 1
ATOM 758 N N . LEU A 1 98 ? -7.640 0.918 -2.372 1.00 98.56 98 LEU A N 1
ATOM 759 C CA . LEU A 1 98 ? -6.207 0.911 -2.681 1.00 98.56 98 LEU A CA 1
ATOM 760 C C . LEU A 1 98 ? -5.818 -0.251 -3.605 1.00 98.56 98 LEU A C 1
ATOM 762 O O . LEU A 1 98 ? -5.050 -0.048 -4.543 1.00 98.56 98 LEU A O 1
ATOM 766 N N . ALA A 1 99 ? -6.366 -1.447 -3.372 1.00 98.62 99 ALA A N 1
ATOM 767 C CA . ALA A 1 99 ? -6.122 -2.614 -4.216 1.00 98.62 99 ALA A CA 1
ATOM 768 C C . ALA A 1 99 ? -6.675 -2.423 -5.637 1.00 98.62 99 ALA A C 1
ATOM 770 O O . ALA A 1 99 ? -5.994 -2.762 -6.600 1.00 98.62 99 ALA A O 1
ATOM 771 N N . LEU A 1 100 ? -7.865 -1.829 -5.783 1.00 98.62 100 LEU A N 1
ATOM 772 C CA . LEU A 1 100 ? -8.446 -1.496 -7.086 1.00 98.62 100 LEU A CA 1
ATOM 773 C C . LEU A 1 100 ? -7.595 -0.470 -7.840 1.00 98.62 100 LEU A C 1
ATOM 775 O O . LEU A 1 100 ? -7.337 -0.656 -9.024 1.00 98.62 100 LEU A O 1
ATOM 779 N N . LEU A 1 101 ? -7.114 0.579 -7.166 1.00 98.56 101 LEU A N 1
ATOM 780 C CA . LEU A 1 101 ? -6.207 1.555 -7.780 1.00 98.56 101 LEU A CA 1
ATOM 781 C C . LEU A 1 101 ? -4.889 0.904 -8.218 1.00 98.56 101 LEU A C 1
ATOM 783 O O . LEU A 1 101 ? -4.423 1.144 -9.329 1.00 98.56 101 LEU A O 1
ATOM 787 N N . ALA A 1 102 ? -4.309 0.044 -7.379 1.00 98.19 102 ALA A N 1
ATOM 788 C CA . ALA A 1 102 ? -3.103 -0.697 -7.734 1.00 98.19 102 ALA A CA 1
ATOM 789 C C . ALA A 1 102 ? -3.342 -1.648 -8.918 1.00 98.19 102 ALA A C 1
ATOM 791 O O . ALA A 1 102 ? -2.495 -1.754 -9.801 1.00 98.19 102 ALA A O 1
ATOM 792 N N . PHE A 1 103 ? -4.508 -2.294 -8.975 1.00 98.00 103 PHE A N 1
ATOM 793 C CA . PHE A 1 103 ? -4.902 -3.132 -10.102 1.00 98.00 103 PHE A CA 1
ATOM 794 C C . PHE A 1 103 ? -5.002 -2.322 -11.400 1.00 98.00 103 PHE A C 1
ATOM 796 O O . PHE A 1 103 ? -4.430 -2.730 -12.404 1.00 98.00 103 PHE A O 1
ATOM 803 N N . MET A 1 104 ? -5.629 -1.139 -11.372 1.00 98.12 104 MET A N 1
ATOM 804 C CA . MET A 1 104 ? -5.683 -0.248 -12.541 1.00 98.12 104 MET A CA 1
ATOM 805 C C . MET A 1 104 ? -4.289 0.146 -13.042 1.00 98.12 104 MET A C 1
ATOM 807 O O . MET A 1 104 ? -4.082 0.208 -14.248 1.00 98.12 104 MET A O 1
ATOM 811 N N . LEU A 1 105 ? -3.327 0.381 -12.142 1.00 97.50 105 LEU A N 1
ATOM 812 C CA . LEU A 1 105 ? -1.945 0.678 -12.533 1.00 97.50 105 LEU A CA 1
ATOM 813 C C . LEU A 1 105 ? -1.270 -0.499 -13.239 1.00 97.50 105 LEU A C 1
ATOM 815 O O . LEU A 1 105 ? -0.565 -0.290 -14.220 1.00 97.50 105 LEU A O 1
ATOM 819 N N . VAL A 1 106 ? -1.488 -1.728 -12.764 1.00 94.69 106 VAL A N 1
ATOM 820 C CA . VAL A 1 106 ? -0.925 -2.930 -13.401 1.00 94.69 106 VAL A CA 1
ATOM 821 C C . VAL A 1 106 ? -1.482 -3.123 -14.811 1.00 94.69 106 VAL A C 1
ATOM 823 O O . VAL A 1 106 ? -0.743 -3.547 -15.692 1.00 94.69 106 VAL A O 1
ATOM 826 N N . LEU A 1 107 ? -2.742 -2.754 -15.063 1.00 96.38 107 LEU A N 1
ATOM 827 C CA . LEU A 1 107 ? -3.326 -2.811 -16.409 1.00 96.38 107 LEU A CA 1
ATOM 828 C C . LEU A 1 107 ? -2.627 -1.889 -17.421 1.00 96.38 107 LEU A C 1
ATOM 830 O O . LEU A 1 107 ? -2.761 -2.116 -18.6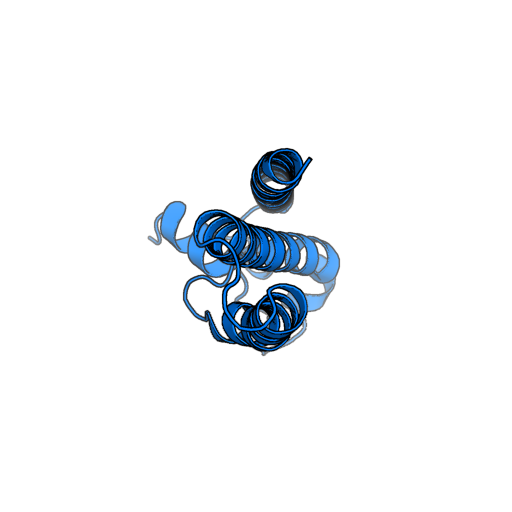17 1.00 96.38 107 LEU A O 1
ATOM 834 N N . LEU A 1 108 ? -1.867 -0.883 -16.972 1.00 94.81 108 LEU A N 1
ATOM 835 C CA . LEU A 1 108 ? -1.064 -0.027 -17.854 1.00 94.81 108 LEU A CA 1
ATOM 836 C C . LEU A 1 108 ? 0.201 -0.727 -18.383 1.00 94.81 108 LEU A C 1
ATOM 838 O O . LEU A 1 108 ? 0.885 -0.167 -19.234 1.00 94.81 108 LEU A O 1
ATOM 842 N N . LEU A 1 109 ? 0.544 -1.911 -17.860 1.00 92.38 109 LEU A N 1
ATOM 843 C CA . LEU A 1 109 ? 1.728 -2.688 -18.251 1.00 92.38 109 LEU A CA 1
ATOM 844 C C . LEU A 1 109 ? 1.447 -3.721 -19.360 1.00 92.38 109 LEU A C 1
ATOM 846 O O . LEU A 1 109 ? 2.345 -4.495 -19.689 1.00 92.38 109 LEU A O 1
ATOM 850 N N . ASN A 1 110 ? 0.223 -3.769 -19.891 1.00 81.25 110 ASN A N 1
ATOM 851 C CA . ASN A 1 110 ? -0.238 -4.749 -20.879 1.00 81.25 110 ASN A CA 1
ATOM 852 C C . ASN A 1 110 ? -0.587 -4.083 -22.211 1.00 81.25 110 ASN A C 1
ATOM 854 O O . ASN A 1 110 ? -0.327 -4.712 -23.257 1.00 81.25 110 ASN A O 1
#

Radius of gyration: 16.0 Å; chains: 1; bounding box: 36×25×45 Å